Protein AF-A0A8T3MAD6-F1 (afdb_monomer_lite)

Sequence (114 aa):
MEAGDHAEAWVSGRLQALSARDRVDVPPPGASLRREAASLRCARVVEGAATGDEPWIGPTTTIEAAIRAGFAIRRVGDPVFTLQHAIAADRHGPDPTALLERLDALVSEVESDP

Secondary structure (DSSP, 8-state):
--TTHHHHHHHTT----SSTT--BPPPPTT------SSHHHHHHHHHH-TTS-S-----HHHHHHHHHTT-S----SS-SBPPPP-----TTSS--HHHHHHHHHHHHHHHH--

Structure (mmCIF, N/CA/C/O backbone):
data_AF-A0A8T3MAD6-F1
#
_entry.id   AF-A0A8T3MAD6-F1
#
loop_
_atom_site.group_PDB
_atom_site.id
_atom_site.type_symbol
_atom_site.label_atom_id
_atom_site.label_alt_id
_atom_site.label_comp_id
_atom_site.label_asym_id
_atom_site.label_entity_id
_atom_site.label_seq_id
_atom_site.pdbx_PDB_ins_code
_atom_site.Cartn_x
_atom_site.Cartn_y
_atom_site.Cartn_z
_atom_site.occupancy
_atom_site.B_iso_or_equiv
_atom_site.auth_seq_id
_atom_site.auth_comp_id
_atom_site.auth_asym_id
_atom_site.auth_atom_id
_atom_site.pdbx_PDB_model_num
ATOM 1 N N . MET A 1 1 ? 0.882 5.831 -7.840 1.00 44.81 1 MET A N 1
ATOM 2 C CA . MET A 1 1 ? 0.316 4.812 -6.934 1.00 44.81 1 MET A CA 1
ATOM 3 C C . MET A 1 1 ? 0.424 5.387 -5.539 1.00 44.81 1 MET A C 1
ATOM 5 O O . MET A 1 1 ? 1.539 5.555 -5.059 1.00 44.81 1 MET A O 1
ATOM 9 N N . GLU A 1 2 ? -0.691 5.822 -4.962 1.00 43.28 2 GLU A N 1
ATOM 10 C CA . GLU A 1 2 ? -0.702 6.451 -3.637 1.00 43.28 2 GLU A CA 1
ATOM 11 C C . GLU A 1 2 ? -1.152 5.447 -2.570 1.00 43.28 2 GLU A C 1
ATOM 13 O O . GLU A 1 2 ? -1.908 4.508 -2.838 1.00 43.28 2 GLU A O 1
ATOM 18 N N . ALA A 1 3 ? -0.671 5.640 -1.341 1.00 43.69 3 ALA A N 1
ATOM 19 C CA . ALA A 1 3 ? -1.119 4.880 -0.183 1.00 43.69 3 ALA A CA 1
ATOM 20 C C . ALA A 1 3 ? -2.642 5.046 -0.026 1.00 43.69 3 ALA A C 1
ATOM 22 O O . ALA A 1 3 ? -3.130 6.118 0.313 1.00 43.69 3 ALA A O 1
ATOM 23 N N . GLY A 1 4 ? -3.398 3.989 -0.319 1.00 56.34 4 GLY A N 1
ATOM 24 C CA . GLY A 1 4 ? -4.862 4.010 -0.291 1.00 56.34 4 GLY A CA 1
ATOM 25 C C . GLY A 1 4 ? -5.492 3.171 -1.395 1.00 56.34 4 GLY A C 1
ATOM 26 O O . GLY A 1 4 ? -6.446 2.453 -1.117 1.00 56.34 4 GLY A O 1
ATOM 27 N N . ASP A 1 5 ? -4.913 3.160 -2.600 1.00 71.50 5 ASP A N 1
ATOM 28 C CA . ASP A 1 5 ? -5.464 2.380 -3.722 1.00 71.50 5 ASP A CA 1
ATOM 29 C C . ASP A 1 5 ? -5.396 0.869 -3.454 1.00 71.50 5 ASP A C 1
ATOM 31 O O . ASP A 1 5 ? -6.350 0.134 -3.708 1.00 71.50 5 ASP A O 1
ATOM 35 N N . HIS A 1 6 ? -4.296 0.399 -2.861 1.00 84.00 6 HIS A N 1
ATOM 36 C CA . HIS A 1 6 ? -4.128 -1.014 -2.508 1.00 84.00 6 HIS A CA 1
ATOM 37 C C . HIS A 1 6 ? -4.927 -1.423 -1.272 1.00 84.00 6 HIS A C 1
ATOM 39 O O . HIS A 1 6 ? -5.495 -2.511 -1.251 1.00 84.00 6 HIS A O 1
ATOM 45 N N . ALA A 1 7 ? -5.007 -0.556 -0.256 1.00 88.25 7 ALA A N 1
ATOM 46 C CA . ALA A 1 7 ? -5.820 -0.826 0.928 1.00 88.25 7 ALA A CA 1
ATOM 47 C C . ALA A 1 7 ? -7.304 -0.912 0.546 1.00 88.25 7 ALA A C 1
ATOM 49 O O . ALA A 1 7 ? -8.000 -1.827 0.975 1.00 88.25 7 ALA A O 1
ATOM 50 N N . GLU A 1 8 ? -7.779 -0.014 -0.321 1.00 88.88 8 GLU A N 1
ATOM 51 C CA . GLU A 1 8 ? -9.135 -0.068 -0.863 1.00 88.88 8 GLU A CA 1
ATOM 52 C C . GLU A 1 8 ? -9.363 -1.304 -1.721 1.00 88.88 8 GLU A C 1
ATOM 54 O O . GLU A 1 8 ? -10.392 -1.963 -1.572 1.00 88.88 8 GLU A O 1
ATOM 59 N N . ALA A 1 9 ? -8.419 -1.660 -2.594 1.00 89.06 9 ALA A N 1
ATOM 60 C CA . ALA A 1 9 ? -8.508 -2.901 -3.354 1.00 89.06 9 ALA A CA 1
ATOM 61 C C . ALA A 1 9 ? -8.589 -4.127 -2.431 1.00 89.06 9 ALA A C 1
ATOM 63 O O . ALA A 1 9 ? -9.380 -5.027 -2.698 1.00 89.06 9 ALA A O 1
ATOM 64 N N . TRP A 1 10 ? -7.842 -4.140 -1.326 1.00 90.38 10 TRP A N 1
ATOM 65 C CA . TRP A 1 10 ? -7.898 -5.200 -0.324 1.00 90.38 10 TRP A CA 1
ATOM 66 C C . TRP A 1 10 ? -9.257 -5.256 0.383 1.00 90.38 10 TRP A C 1
ATOM 68 O O . TRP A 1 10 ? -9.921 -6.287 0.330 1.00 90.38 10 TRP A O 1
ATOM 78 N N . VAL A 1 11 ? -9.730 -4.141 0.953 1.00 90.94 11 VAL A N 1
ATOM 79 C CA . VAL A 1 11 ? -11.022 -4.080 1.668 1.00 90.94 11 VAL A CA 1
ATOM 80 C C . VAL A 1 11 ? -12.211 -4.391 0.757 1.00 90.94 11 VAL A C 1
ATOM 82 O O . VAL A 1 11 ? -13.170 -5.020 1.192 1.00 90.94 11 VAL A O 1
ATOM 85 N N . SER A 1 12 ? -12.145 -4.005 -0.519 1.00 89.69 12 SER A N 1
ATOM 86 C CA . SER A 1 12 ? -13.188 -4.315 -1.510 1.00 89.69 12 SER A CA 1
ATOM 87 C C . SER A 1 12 ? -13.071 -5.710 -2.140 1.00 89.69 12 SER A C 1
ATOM 89 O O . SER A 1 12 ? -13.877 -6.046 -3.004 1.00 89.69 12 SER A O 1
ATOM 91 N N . GLY A 1 13 ? -12.079 -6.520 -1.748 1.00 87.94 13 GLY A N 1
ATOM 92 C CA . GLY A 1 13 ? -11.870 -7.869 -2.287 1.00 87.94 13 GLY A CA 1
ATOM 93 C C . GLY A 1 13 ? -11.382 -7.909 -3.741 1.00 87.94 13 GLY A C 1
ATOM 94 O O . GLY A 1 13 ? -11.476 -8.942 -4.398 1.00 87.94 13 GLY A O 1
ATOM 95 N N . ARG A 1 14 ? -10.875 -6.788 -4.267 1.00 88.44 14 ARG A N 1
ATOM 96 C CA . ARG A 1 14 ? -10.320 -6.678 -5.628 1.00 88.44 14 ARG A CA 1
ATOM 97 C C . ARG A 1 14 ? -8.847 -7.069 -5.712 1.00 88.44 14 ARG A C 1
ATOM 99 O O . ARG A 1 14 ? -8.349 -7.278 -6.814 1.00 88.44 14 ARG A O 1
ATOM 106 N N . LEU A 1 15 ? -8.138 -7.115 -4.585 1.00 87.75 15 LEU A N 1
ATOM 107 C CA . LEU A 1 15 ? -6.735 -7.521 -4.555 1.00 87.75 15 LEU A CA 1
ATOM 108 C C . LEU A 1 15 ? -6.624 -9.044 -4.716 1.00 87.75 15 LEU A C 1
ATOM 110 O O . LEU A 1 15 ? -7.323 -9.791 -4.036 1.00 87.75 15 LEU A O 1
ATOM 114 N N . GLN A 1 16 ? -5.746 -9.496 -5.610 1.00 82.00 16 GLN A N 1
ATOM 115 C CA . GLN A 1 16 ? -5.531 -10.912 -5.907 1.00 82.00 16 GLN A CA 1
ATOM 116 C C . GLN A 1 16 ? -4.049 -11.259 -5.767 1.00 82.00 16 GLN A C 1
ATOM 118 O O . GLN A 1 16 ? -3.186 -10.471 -6.155 1.00 82.00 16 GLN A O 1
ATOM 123 N N . ALA A 1 17 ? -3.766 -12.443 -5.225 1.00 82.94 17 ALA A N 1
ATOM 124 C CA . ALA A 1 17 ? -2.427 -13.016 -5.240 1.00 82.94 17 ALA A CA 1
ATOM 125 C C . ALA A 1 17 ? -2.059 -13.409 -6.681 1.00 82.94 17 ALA A C 1
ATOM 127 O O . ALA A 1 17 ? -2.847 -14.072 -7.358 1.00 82.94 17 ALA A O 1
ATOM 128 N N . LEU A 1 18 ? -0.878 -13.002 -7.152 1.00 79.62 18 LEU A N 1
ATOM 129 C CA . LEU A 1 18 ? -0.396 -13.325 -8.501 1.00 79.62 18 LEU A CA 1
ATOM 130 C C . LEU A 1 18 ? 0.361 -14.658 -8.536 1.00 79.62 18 LEU A C 1
ATOM 132 O O . LEU A 1 18 ? 0.458 -15.300 -9.580 1.00 79.62 18 LEU A O 1
ATOM 136 N N . SER A 1 19 ? 0.873 -15.095 -7.389 1.00 79.50 19 SER A N 1
ATOM 137 C CA . SER A 1 19 ? 1.575 -16.359 -7.208 1.00 79.50 19 SER A CA 1
ATOM 138 C C . SER A 1 19 ? 1.233 -17.001 -5.862 1.00 79.50 19 SER A C 1
ATOM 140 O O . SER A 1 19 ? 0.746 -16.347 -4.945 1.00 79.50 19 SER A O 1
ATOM 142 N N . ALA A 1 20 ? 1.567 -18.286 -5.704 1.00 73.56 20 ALA A N 1
ATOM 143 C CA . ALA A 1 20 ? 1.419 -19.001 -4.431 1.00 73.56 20 ALA A CA 1
ATOM 144 C C . ALA A 1 20 ? 2.333 -18.471 -3.305 1.00 73.56 20 ALA A C 1
ATOM 146 O O . ALA A 1 20 ? 2.177 -18.871 -2.154 1.00 73.56 20 ALA A O 1
ATOM 147 N N . ARG A 1 21 ? 3.306 -17.610 -3.635 1.00 75.19 21 ARG A N 1
ATOM 148 C CA . ARG A 1 21 ? 4.173 -16.930 -2.662 1.00 75.19 21 ARG A CA 1
ATOM 149 C C . ARG A 1 21 ? 3.583 -15.599 -2.197 1.00 75.19 21 ARG A C 1
ATOM 151 O O . ARG A 1 21 ? 3.999 -15.093 -1.158 1.00 75.19 21 ARG A O 1
ATOM 158 N N . ASP A 1 22 ? 2.631 -15.041 -2.943 1.00 81.25 22 ASP A N 1
ATOM 159 C CA . ASP A 1 22 ? 1.966 -13.803 -2.564 1.00 81.25 22 ASP A CA 1
ATOM 160 C C . ASP A 1 22 ? 0.896 -14.086 -1.514 1.00 81.25 22 ASP A C 1
ATOM 162 O O . ASP A 1 22 ? 0.059 -14.979 -1.656 1.00 81.25 22 ASP A O 1
ATOM 166 N N . ARG A 1 23 ? 0.910 -13.287 -0.450 1.00 82.69 23 ARG A N 1
ATOM 167 C CA . ARG A 1 23 ? -0.125 -13.301 0.578 1.00 82.69 23 ARG A CA 1
ATOM 168 C C . ARG A 1 23 ? -1.143 -12.215 0.261 1.00 82.69 23 ARG A C 1
ATOM 170 O O . ARG A 1 23 ? -0.756 -11.083 -0.020 1.00 82.69 23 ARG A O 1
ATOM 177 N N . VAL A 1 24 ? -2.425 -12.557 0.342 1.00 90.44 24 VAL A N 1
ATOM 178 C CA . VAL A 1 24 ? -3.542 -11.608 0.409 1.00 90.44 24 VAL A CA 1
ATOM 179 C C . VAL A 1 24 ? -4.546 -12.168 1.410 1.00 90.44 24 VAL A C 1
ATOM 181 O O . VAL A 1 24 ? -5.243 -13.139 1.123 1.00 90.44 24 VAL A O 1
ATOM 184 N N . ASP A 1 25 ? -4.586 -11.585 2.601 1.00 92.06 25 ASP A N 1
ATOM 185 C CA . ASP A 1 25 ? -5.498 -11.989 3.667 1.00 92.06 25 ASP A CA 1
ATOM 186 C C . ASP A 1 25 ? -6.928 -11.519 3.381 1.00 92.06 25 ASP A C 1
ATOM 188 O O . ASP A 1 25 ? -7.166 -10.623 2.571 1.00 92.06 25 ASP A O 1
ATOM 192 N N . VAL A 1 26 ? -7.903 -12.096 4.081 1.00 90.69 26 VAL A N 1
ATOM 193 C CA . VAL A 1 26 ? -9.304 -11.669 3.985 1.00 90.69 26 VAL A CA 1
ATOM 194 C C . VAL A 1 26 ? -9.512 -10.409 4.838 1.00 90.69 26 VAL A C 1
ATOM 196 O O . VAL A 1 26 ? -9.156 -10.425 6.020 1.00 90.69 26 VAL A O 1
ATOM 199 N N . PRO A 1 27 ? -10.089 -9.320 4.292 1.00 90.19 27 PRO A N 1
ATOM 200 C CA . PRO A 1 27 ? -10.395 -8.137 5.087 1.00 90.19 27 PRO A CA 1
ATOM 201 C C . PRO A 1 27 ? -11.485 -8.433 6.134 1.00 90.19 27 PRO A C 1
ATOM 203 O O . PRO A 1 27 ? -12.373 -9.254 5.885 1.00 90.19 27 PRO A O 1
ATOM 206 N N . PRO A 1 28 ? -11.472 -7.754 7.297 1.00 88.25 28 PRO A N 1
ATOM 207 C CA . PRO A 1 28 ? -12.529 -7.898 8.291 1.00 88.25 28 PRO A CA 1
ATOM 208 C C . PRO A 1 28 ? -13.914 -7.560 7.711 1.00 88.25 28 PRO A C 1
ATOM 210 O O . PRO A 1 28 ? -14.040 -6.609 6.931 1.00 88.25 28 PRO A O 1
ATOM 213 N N . PRO A 1 29 ? -14.975 -8.289 8.100 1.00 88.19 29 PRO A N 1
ATOM 214 C CA . PRO A 1 29 ? -16.320 -8.014 7.612 1.00 88.19 29 PRO A CA 1
ATOM 215 C C . PRO A 1 29 ? -16.768 -6.609 8.030 1.00 88.19 29 PRO A C 1
ATOM 217 O O . PRO A 1 29 ? -16.618 -6.216 9.184 1.00 88.19 29 PRO A O 1
ATOM 220 N N . GLY A 1 30 ? -17.330 -5.854 7.085 1.00 88.50 30 GLY A N 1
ATOM 221 C CA . GLY A 1 30 ? -17.817 -4.493 7.333 1.00 88.50 30 GLY A CA 1
ATOM 222 C C . GLY A 1 30 ? -16.723 -3.427 7.467 1.00 88.50 30 GLY A C 1
ATOM 223 O O . GLY A 1 30 ? -17.039 -2.301 7.844 1.00 88.50 30 GLY A O 1
ATOM 224 N N . ALA A 1 31 ? -15.460 -3.746 7.160 1.00 88.31 31 ALA A N 1
ATOM 225 C CA . ALA A 1 31 ? -14.389 -2.756 7.159 1.00 88.31 31 ALA A CA 1
ATOM 226 C C . ALA A 1 31 ? -14.680 -1.611 6.171 1.00 88.31 31 ALA A C 1
ATOM 228 O O . ALA A 1 31 ? -15.039 -1.833 5.014 1.00 88.31 31 ALA A O 1
ATOM 229 N N . SER A 1 32 ? -14.475 -0.377 6.627 1.00 87.56 32 SER A N 1
ATOM 230 C CA . SER A 1 32 ? -14.531 0.836 5.809 1.00 87.56 32 SER A CA 1
ATOM 231 C C . SER A 1 32 ? -13.194 1.559 5.860 1.00 87.56 32 SER A C 1
ATOM 233 O O . SER A 1 32 ? -12.521 1.530 6.889 1.00 87.56 32 SER A O 1
ATOM 235 N N . LEU A 1 33 ? -12.826 2.253 4.784 1.00 89.06 33 LEU A N 1
ATOM 236 C CA . LEU A 1 33 ? -11.584 3.019 4.728 1.00 89.06 33 LEU A CA 1
ATOM 237 C C . LEU A 1 33 ? -11.845 4.512 4.612 1.00 89.06 33 LEU A C 1
ATOM 239 O O . LEU A 1 33 ? -12.713 4.953 3.860 1.00 89.06 33 LEU A O 1
ATOM 243 N N . ARG A 1 34 ? -10.994 5.281 5.287 1.00 87.81 34 ARG A N 1
ATOM 244 C CA . ARG A 1 34 ? -10.791 6.703 5.028 1.00 87.81 34 ARG A CA 1
ATOM 245 C C . ARG A 1 34 ? -9.409 6.875 4.412 1.00 87.81 34 ARG A C 1
ATOM 247 O O . ARG A 1 34 ? -8.432 6.343 4.934 1.00 87.81 34 ARG A O 1
ATOM 254 N N . ARG A 1 35 ? -9.327 7.605 3.301 1.00 87.50 35 ARG A N 1
ATOM 255 C CA . ARG A 1 35 ? -8.039 7.988 2.716 1.00 87.50 35 ARG A CA 1
ATOM 256 C C . ARG A 1 35 ? -7.557 9.288 3.335 1.00 87.50 35 ARG A C 1
ATOM 258 O O . ARG A 1 35 ? -8.347 10.203 3.551 1.00 87.50 35 ARG A O 1
ATOM 265 N N . GLU A 1 36 ? -6.253 9.379 3.534 1.00 88.31 36 GLU A N 1
ATOM 266 C CA . GLU A 1 36 ? -5.576 10.627 3.863 1.00 88.31 36 GLU A CA 1
ATOM 267 C C . GLU A 1 36 ? -4.644 11.009 2.714 1.00 88.31 36 GLU A C 1
ATOM 269 O O . GLU A 1 36 ? -4.068 10.147 2.056 1.00 88.31 36 GLU A O 1
ATOM 274 N N . ALA A 1 37 ? -4.456 12.310 2.501 1.00 82.62 37 ALA A N 1
ATOM 275 C CA . ALA A 1 37 ? -3.634 12.826 1.404 1.00 82.62 37 ALA A CA 1
ATOM 276 C C . ALA A 1 37 ? -2.126 12.535 1.554 1.00 82.62 37 ALA A C 1
ATOM 278 O O . ALA A 1 37 ? -1.362 12.737 0.618 1.00 82.62 37 ALA A O 1
ATOM 279 N N . ALA A 1 38 ? -1.672 12.127 2.742 1.00 83.12 38 ALA A N 1
ATOM 280 C CA . ALA A 1 38 ? -0.267 11.837 3.001 1.00 83.12 38 ALA A CA 1
ATOM 281 C C . ALA A 1 38 ? -0.114 10.811 4.125 1.00 83.12 38 ALA A C 1
ATOM 283 O O . ALA A 1 38 ? -0.823 10.871 5.130 1.00 83.12 38 ALA A O 1
ATOM 284 N N . SER A 1 39 ? 0.891 9.943 4.022 1.00 81.56 39 SER A N 1
ATOM 285 C CA . SER A 1 39 ? 1.150 8.902 5.023 1.00 81.56 39 SER A CA 1
ATOM 286 C C . SER A 1 39 ? 1.398 9.451 6.433 1.00 81.56 39 SER A C 1
ATOM 288 O O . SER A 1 39 ? 0.920 8.889 7.413 1.00 81.56 39 SER A O 1
ATOM 290 N N . LEU A 1 40 ? 2.082 10.597 6.556 1.00 84.44 40 LEU A N 1
ATOM 291 C CA . LEU A 1 40 ? 2.287 11.260 7.854 1.00 84.44 40 LEU A CA 1
ATOM 292 C C . LEU A 1 40 ? 0.980 11.751 8.488 1.00 84.44 40 LEU A C 1
ATOM 294 O O . LEU A 1 40 ? 0.908 11.927 9.702 1.00 84.44 40 LEU A O 1
ATOM 298 N N . ARG A 1 41 ? -0.059 11.985 7.682 1.00 88.56 41 ARG A N 1
ATOM 299 C CA . ARG A 1 41 ? -1.377 12.363 8.187 1.00 88.56 41 ARG A CA 1
ATOM 300 C C . ARG A 1 41 ? -2.097 11.158 8.788 1.00 88.56 41 ARG A C 1
ATOM 302 O O . ARG A 1 41 ? -2.704 11.320 9.840 1.00 88.56 41 ARG A O 1
ATOM 309 N N . CYS A 1 42 ? -1.928 9.961 8.219 1.00 90.25 42 CYS A N 1
ATOM 310 C CA . CYS A 1 42 ? -2.395 8.721 8.847 1.00 90.25 42 CYS A CA 1
ATOM 311 C C . CYS A 1 42 ? -1.769 8.517 10.233 1.00 90.25 42 CYS A C 1
ATOM 313 O O . CYS A 1 42 ? -2.483 8.220 11.183 1.00 90.25 42 CYS A O 1
ATOM 315 N N . ALA A 1 43 ? -0.456 8.740 10.376 1.00 90.38 43 ALA A N 1
ATOM 316 C CA . ALA A 1 43 ? 0.219 8.610 11.671 1.00 90.38 43 ALA A CA 1
ATOM 317 C C . ALA A 1 43 ? -0.360 9.568 12.733 1.00 90.38 43 ALA A C 1
ATOM 319 O O . ALA A 1 43 ? -0.652 9.144 13.848 1.00 90.38 43 ALA A O 1
ATOM 320 N N . ARG A 1 44 ? -0.604 10.835 12.364 1.00 90.06 44 ARG A N 1
ATOM 321 C CA . ARG A 1 44 ? -1.226 11.839 13.253 1.00 90.06 44 ARG A CA 1
ATOM 322 C C . ARG A 1 44 ? -2.654 11.484 13.652 1.00 90.06 44 ARG A C 1
ATOM 324 O O . ARG A 1 44 ? -3.048 11.734 14.783 1.00 90.06 44 ARG A O 1
ATOM 331 N N . VAL A 1 45 ? -3.430 10.940 12.719 1.00 89.88 45 VAL A N 1
ATOM 332 C CA . VAL A 1 45 ? -4.798 10.478 12.978 1.00 89.88 45 VAL A CA 1
ATOM 333 C C . VAL A 1 45 ? -4.799 9.377 14.035 1.00 89.88 45 VAL A C 1
ATOM 335 O O . VAL A 1 45 ? -5.525 9.485 15.017 1.00 89.88 45 VAL A O 1
ATOM 338 N N . VAL A 1 46 ? -3.961 8.351 13.850 1.00 90.25 46 VAL A N 1
ATOM 339 C CA . VAL A 1 46 ? -3.880 7.207 14.770 1.00 90.25 46 VAL A CA 1
ATOM 340 C C . VAL A 1 46 ? -3.447 7.673 16.160 1.00 90.25 46 VAL A C 1
ATOM 342 O O . VAL A 1 46 ? -4.036 7.270 17.155 1.00 90.25 46 VAL A O 1
ATOM 345 N N . GLU A 1 47 ? -2.442 8.548 16.234 1.00 88.12 47 GLU A N 1
ATOM 346 C CA . GLU A 1 47 ? -1.941 9.108 17.495 1.00 88.12 47 GLU A CA 1
ATOM 347 C C . GLU A 1 47 ? -2.979 9.988 18.211 1.00 88.12 47 GLU A C 1
ATOM 349 O O . GLU A 1 47 ? -3.068 9.975 19.437 1.00 88.12 47 GLU A O 1
ATOM 354 N N . GLY A 1 48 ? -3.783 10.741 17.455 1.00 85.69 48 GLY A N 1
ATOM 355 C C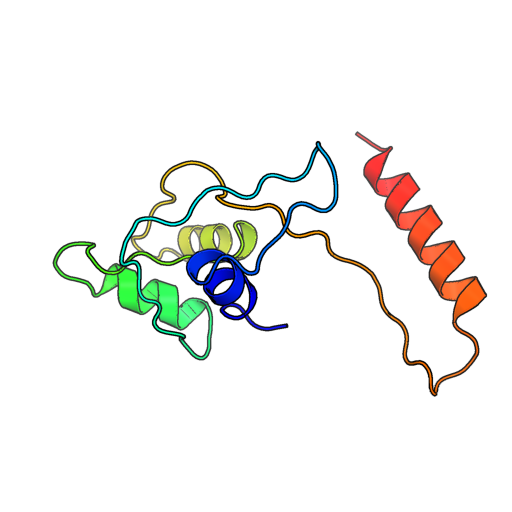A . GLY A 1 48 ? -4.849 11.587 17.995 1.00 85.69 48 GLY A CA 1
ATOM 356 C C . GLY A 1 48 ? -6.128 10.836 18.380 1.00 85.69 48 GLY A C 1
ATOM 357 O O . GLY A 1 48 ? -7.004 11.427 19.015 1.00 85.69 48 GLY A O 1
ATOM 358 N N . ALA A 1 49 ? -6.267 9.561 18.005 1.00 83.88 49 ALA A N 1
ATOM 359 C CA . ALA A 1 49 ? -7.449 8.764 18.305 1.00 83.88 49 ALA A CA 1
ATOM 360 C C . ALA A 1 49 ? -7.457 8.347 19.784 1.00 83.88 49 ALA A C 1
ATOM 362 O O . ALA A 1 49 ? -6.629 7.557 20.231 1.00 83.88 49 ALA A O 1
ATOM 363 N N . ALA A 1 50 ? -8.441 8.838 20.543 1.00 66.88 50 ALA A N 1
ATOM 364 C CA . ALA A 1 50 ? -8.540 8.627 21.992 1.00 66.88 50 ALA A CA 1
ATOM 365 C C . ALA A 1 50 ? -8.618 7.147 22.426 1.00 66.88 50 ALA A C 1
ATOM 367 O O . ALA A 1 50 ? -8.327 6.829 23.577 1.00 66.88 50 AL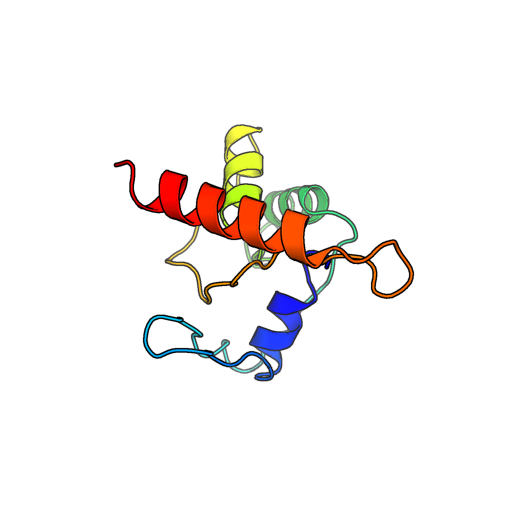A A O 1
ATOM 368 N N . THR A 1 51 ? -9.021 6.251 21.523 1.00 66.44 51 THR A N 1
ATOM 369 C CA . THR A 1 51 ? -9.309 4.836 21.808 1.00 66.44 51 THR A CA 1
ATOM 370 C C . THR A 1 51 ? -8.524 3.852 20.938 1.00 66.44 51 THR A C 1
ATOM 372 O O . THR A 1 51 ? -8.647 2.647 21.128 1.00 66.44 51 THR A O 1
ATOM 375 N N . GLY A 1 52 ? -7.697 4.325 19.997 1.00 65.06 52 GLY A N 1
ATOM 376 C CA . GLY A 1 52 ? -7.015 3.442 19.041 1.00 65.06 52 GLY A CA 1
ATOM 377 C C . GLY A 1 52 ? -7.941 2.784 18.005 1.00 65.06 52 GLY A C 1
ATOM 378 O O . GLY A 1 52 ? -7.504 1.878 17.297 1.00 65.06 52 GLY A O 1
ATOM 379 N N . ASP A 1 53 ? -9.189 3.251 17.884 1.00 71.31 53 ASP A N 1
ATOM 380 C CA . ASP A 1 53 ? -10.200 2.720 16.953 1.00 71.31 53 ASP A CA 1
ATOM 381 C C . ASP A 1 53 ? -9.987 3.164 15.494 1.00 71.31 53 ASP A C 1
ATOM 383 O O . ASP A 1 53 ? -10.737 2.769 14.603 1.00 71.31 53 ASP A O 1
ATOM 387 N N . GLU A 1 54 ? -8.957 3.970 15.227 1.00 84.12 54 GLU A N 1
ATOM 388 C CA . GLU A 1 54 ? -8.591 4.407 13.878 1.00 84.12 54 GLU A CA 1
ATOM 389 C C . GLU A 1 54 ? -7.260 3.767 13.452 1.00 84.12 54 GLU A C 1
ATOM 391 O O . GLU A 1 54 ? -6.223 4.433 13.478 1.00 84.12 54 GLU A O 1
ATOM 396 N N . PRO A 1 55 ? -7.241 2.468 13.084 1.00 88.50 55 PRO A N 1
ATOM 397 C CA . PRO A 1 55 ? -6.029 1.817 12.611 1.00 88.50 55 PRO A CA 1
ATOM 398 C C . PRO A 1 55 ? -5.617 2.355 11.239 1.00 88.50 55 PRO A C 1
ATOM 400 O O . PRO A 1 55 ? -6.442 2.704 10.394 1.00 88.50 55 PRO A O 1
ATOM 403 N N . TRP A 1 56 ? -4.311 2.347 10.988 1.00 90.50 56 TRP A N 1
ATOM 404 C CA . TRP A 1 56 ? -3.741 2.708 9.696 1.00 90.50 56 TRP A CA 1
ATOM 405 C C . TRP A 1 56 ? -3.210 1.472 8.968 1.00 90.50 56 TRP A C 1
ATOM 407 O O . TRP A 1 56 ? -2.420 0.702 9.512 1.00 90.50 56 TRP A O 1
ATOM 417 N N . ILE A 1 57 ? -3.618 1.320 7.706 1.00 90.12 57 ILE A N 1
ATOM 418 C CA . ILE A 1 57 ? -3.054 0.356 6.759 1.00 90.12 57 ILE A CA 1
ATOM 419 C C . ILE A 1 57 ? -2.167 1.111 5.768 1.00 90.12 57 ILE A C 1
ATOM 421 O O . ILE A 1 57 ? -2.619 2.030 5.082 1.00 90.12 57 ILE A O 1
ATOM 425 N N . GLY A 1 58 ? -0.902 0.712 5.674 1.00 89.38 58 GLY A N 1
ATOM 426 C CA . GLY A 1 58 ? 0.067 1.305 4.760 1.00 89.38 58 GLY A CA 1
ATOM 427 C C . GLY A 1 58 ? 1.293 0.414 4.564 1.00 89.38 58 GLY A C 1
ATOM 428 O O . GLY A 1 58 ? 1.409 -0.617 5.229 1.00 89.38 58 GLY A O 1
ATOM 429 N N . PRO A 1 59 ? 2.214 0.794 3.661 1.00 89.44 59 PRO A N 1
ATOM 430 C CA . PRO A 1 59 ? 3.445 0.043 3.446 1.00 89.44 59 PRO A CA 1
ATOM 431 C C . PRO A 1 59 ? 4.258 -0.064 4.740 1.00 89.44 59 PRO A C 1
ATOM 433 O O . PRO A 1 59 ? 4.433 0.938 5.441 1.00 89.44 59 PRO A O 1
ATOM 436 N N . THR A 1 60 ? 4.807 -1.248 5.026 1.00 90.19 60 THR A N 1
ATOM 437 C CA . THR A 1 60 ? 5.614 -1.510 6.232 1.00 90.19 60 THR A CA 1
ATOM 438 C C . THR A 1 60 ? 6.721 -0.475 6.413 1.00 90.19 60 THR A C 1
ATOM 440 O O . THR A 1 60 ? 6.849 0.107 7.484 1.00 90.19 60 THR A O 1
ATOM 443 N N . THR A 1 61 ? 7.443 -0.149 5.338 1.00 89.31 61 THR A N 1
ATOM 444 C CA . THR A 1 61 ? 8.517 0.858 5.341 1.00 89.31 61 THR A CA 1
ATOM 445 C C . THR A 1 61 ? 8.039 2.244 5.775 1.00 89.31 61 THR A C 1
ATOM 447 O O . THR A 1 61 ? 8.759 2.974 6.452 1.00 89.31 61 THR A O 1
ATOM 450 N N . THR A 1 62 ? 6.808 2.613 5.422 1.00 90.69 62 THR A N 1
ATOM 451 C CA . THR A 1 62 ? 6.223 3.912 5.772 1.00 90.69 62 THR A CA 1
ATOM 452 C C . THR A 1 62 ? 5.778 3.945 7.234 1.00 90.69 62 THR A C 1
ATOM 454 O O . THR A 1 62 ? 5.990 4.946 7.918 1.00 90.69 62 THR A O 1
ATOM 457 N N . ILE A 1 63 ? 5.203 2.845 7.731 1.00 91.25 63 ILE A N 1
ATOM 458 C CA . ILE A 1 63 ? 4.839 2.690 9.146 1.00 91.25 63 ILE A CA 1
ATOM 459 C C . ILE A 1 63 ? 6.102 2.726 10.016 1.00 91.25 63 ILE A C 1
ATOM 461 O O . ILE A 1 63 ? 6.157 3.463 10.996 1.00 91.25 63 ILE A O 1
ATOM 465 N N . GLU A 1 64 ? 7.147 1.994 9.632 1.00 92.44 64 GLU A N 1
ATOM 466 C CA . GLU A 1 64 ? 8.428 1.982 10.343 1.00 92.44 64 GLU A CA 1
ATOM 467 C C . GLU A 1 64 ? 9.114 3.349 10.345 1.00 92.44 64 GLU A C 1
ATOM 469 O O . GLU A 1 64 ? 9.663 3.758 11.369 1.00 92.44 64 GLU A O 1
ATOM 474 N N . ALA A 1 65 ? 9.058 4.083 9.230 1.00 91.81 65 ALA A N 1
ATOM 475 C CA . ALA A 1 65 ? 9.569 5.448 9.169 1.00 91.81 65 ALA A CA 1
ATOM 476 C C . ALA A 1 65 ? 8.831 6.377 10.147 1.00 91.81 65 ALA A C 1
ATOM 478 O O . ALA A 1 65 ? 9.475 7.183 10.816 1.00 91.81 65 ALA A O 1
ATOM 479 N N . ALA A 1 66 ? 7.507 6.243 10.282 1.00 91.75 66 ALA A N 1
ATOM 480 C CA . ALA A 1 66 ? 6.728 7.015 11.249 1.00 91.75 66 ALA A CA 1
ATOM 481 C C . ALA A 1 66 ? 7.074 6.641 12.704 1.00 91.75 66 ALA A C 1
ATOM 483 O O . ALA A 1 66 ? 7.313 7.528 13.520 1.00 91.75 66 ALA A O 1
ATOM 484 N N . ILE A 1 67 ? 7.199 5.348 13.021 1.00 93.38 67 ILE A N 1
ATOM 485 C CA . ILE A 1 67 ? 7.655 4.892 14.347 1.00 93.38 67 ILE A CA 1
ATOM 486 C C . ILE A 1 67 ? 9.039 5.482 14.663 1.00 93.38 67 ILE A C 1
ATOM 488 O O . ILE A 1 67 ? 9.250 6.046 15.734 1.00 93.38 67 ILE A O 1
ATOM 492 N N . ARG A 1 68 ? 9.981 5.419 13.712 1.00 94.56 68 ARG A N 1
ATOM 493 C CA . ARG A 1 68 ? 11.335 5.979 13.868 1.00 94.56 68 ARG A CA 1
ATOM 494 C C . ARG A 1 68 ? 11.334 7.502 14.022 1.00 94.56 68 ARG A C 1
ATOM 496 O O . ARG A 1 68 ? 12.209 8.041 14.690 1.00 94.56 68 ARG A O 1
ATOM 503 N N . ALA A 1 69 ? 10.360 8.183 13.423 1.00 92.31 69 ALA A N 1
ATOM 504 C CA . ALA A 1 69 ? 10.153 9.621 13.568 1.00 92.31 69 ALA A CA 1
ATOM 505 C C . ALA A 1 69 ? 9.512 10.021 14.914 1.00 92.31 69 ALA A C 1
ATOM 507 O O . ALA A 1 69 ? 9.361 11.214 15.168 1.00 92.31 69 ALA A O 1
ATOM 508 N N . GLY A 1 70 ? 9.164 9.059 15.777 1.00 92.94 70 GLY A N 1
ATOM 509 C CA . GLY A 1 70 ? 8.697 9.307 17.142 1.00 92.94 70 GLY A CA 1
ATOM 510 C C . GLY A 1 70 ? 7.180 9.376 17.315 1.00 92.94 70 GLY A C 1
ATOM 511 O O . GLY A 1 70 ? 6.731 9.727 18.402 1.00 92.94 70 GLY A O 1
ATOM 512 N N . PHE A 1 71 ? 6.392 9.035 16.289 1.00 92.88 71 PHE A N 1
ATOM 513 C CA . PHE A 1 71 ? 4.940 8.914 16.446 1.00 92.88 71 PHE A CA 1
ATOM 514 C C . PHE A 1 71 ? 4.601 7.783 17.422 1.00 92.88 71 PHE A C 1
ATOM 516 O O . PHE A 1 71 ? 5.163 6.688 17.325 1.00 92.88 71 PHE A O 1
ATOM 523 N N . ALA A 1 72 ? 3.646 8.019 18.322 1.00 90.69 72 ALA A N 1
ATOM 524 C CA . ALA A 1 72 ? 3.192 7.058 19.327 1.00 90.69 72 ALA A CA 1
ATOM 525 C C . ALA A 1 72 ? 2.268 5.975 18.732 1.00 90.69 72 ALA A C 1
ATOM 527 O O . ALA A 1 72 ? 1.158 5.733 19.203 1.00 90.69 72 ALA A O 1
ATOM 528 N N . ILE A 1 73 ? 2.732 5.307 17.677 1.00 89.88 73 ILE A N 1
ATOM 529 C CA . ILE A 1 73 ? 2.036 4.220 16.986 1.00 89.88 73 ILE A CA 1
ATOM 530 C C . ILE A 1 73 ? 2.849 2.927 17.085 1.00 89.88 73 ILE A C 1
ATOM 532 O O . ILE A 1 73 ? 4.068 2.945 17.255 1.00 89.88 73 ILE A O 1
ATOM 536 N N . ARG A 1 74 ? 2.186 1.776 16.949 1.00 90.06 74 ARG A N 1
ATOM 537 C CA . ARG A 1 74 ? 2.844 0.462 16.907 1.00 90.06 74 ARG A CA 1
ATOM 538 C C . ARG A 1 74 ? 2.312 -0.374 15.756 1.00 90.06 74 ARG A C 1
ATOM 540 O O . ARG A 1 74 ? 1.134 -0.289 15.415 1.00 90.06 74 ARG A O 1
ATOM 547 N N . ARG A 1 75 ? 3.161 -1.243 15.210 1.00 91.06 75 ARG A N 1
ATOM 548 C CA . ARG A 1 75 ? 2.725 -2.265 14.255 1.00 91.06 75 ARG A CA 1
ATOM 549 C C . ARG A 1 75 ? 1.870 -3.317 14.970 1.00 91.06 75 ARG A C 1
ATOM 551 O O . ARG A 1 75 ? 2.164 -3.695 16.108 1.00 91.06 75 ARG A O 1
ATOM 558 N N . VAL A 1 76 ? 0.826 -3.794 14.299 1.00 88.94 76 VAL A N 1
ATOM 559 C CA . VAL A 1 76 ? -0.045 -4.872 14.782 1.00 88.94 76 VAL A CA 1
ATOM 560 C C . VAL A 1 76 ? -0.041 -5.992 13.752 1.00 88.94 76 VAL A C 1
ATOM 562 O O . VAL 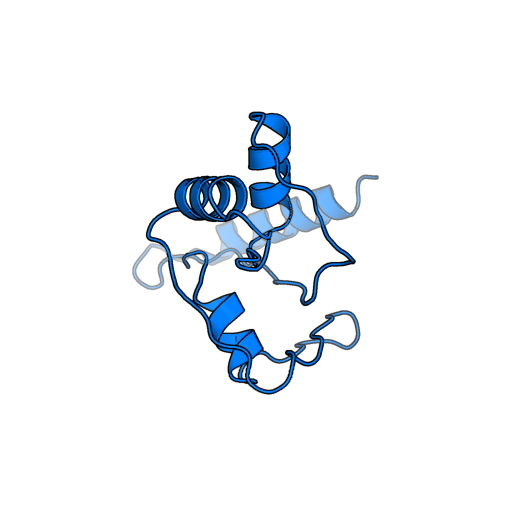A 1 76 ? -0.399 -5.759 12.603 1.00 88.94 76 VAL A O 1
ATOM 565 N N . GLY A 1 77 ? 0.348 -7.195 14.178 1.00 89.31 77 GLY A N 1
ATOM 566 C CA . GLY A 1 77 ? 0.363 -8.378 13.320 1.00 89.31 77 GLY A CA 1
ATOM 567 C C . GLY A 1 77 ? 1.376 -8.318 12.172 1.00 89.31 77 GLY A C 1
ATOM 568 O O . GLY A 1 77 ? 2.315 -7.515 12.169 1.00 89.31 77 GLY A O 1
ATOM 569 N N . ASP A 1 78 ? 1.162 -9.212 11.212 1.00 90.12 78 ASP A N 1
ATOM 570 C CA . ASP A 1 78 ? 1.930 -9.319 9.973 1.00 90.12 78 ASP A CA 1
ATOM 571 C C . ASP A 1 78 ? 1.277 -8.518 8.835 1.00 90.12 78 ASP A C 1
ATOM 573 O O . ASP A 1 78 ? 0.100 -8.158 8.934 1.00 90.12 78 ASP A O 1
ATOM 577 N N . PRO A 1 79 ? 2.005 -8.242 7.735 1.00 90.50 79 PRO A N 1
ATOM 578 C CA . PRO A 1 79 ? 1.407 -7.650 6.544 1.00 90.50 79 PRO A CA 1
ATOM 579 C C . PRO A 1 79 ? 0.231 -8.487 6.026 1.00 90.50 79 PRO A C 1
ATOM 581 O O . PRO A 1 79 ? 0.355 -9.695 5.829 1.00 90.50 79 PRO A O 1
ATOM 584 N N . VAL A 1 80 ? -0.895 -7.817 5.770 1.00 91.19 80 VAL A N 1
ATOM 585 C CA . VAL A 1 80 ? -2.122 -8.440 5.245 1.00 91.19 80 VAL A CA 1
ATOM 586 C C . VAL A 1 80 ? -2.055 -8.717 3.743 1.00 91.19 80 VAL A C 1
ATOM 588 O O . VAL A 1 80 ? -2.843 -9.500 3.227 1.00 91.19 80 VAL A O 1
ATOM 591 N N . PHE A 1 81 ? -1.117 -8.098 3.025 1.00 90.94 81 PHE A N 1
ATOM 592 C CA . PHE A 1 81 ? -0.780 -8.475 1.657 1.00 90.94 81 PHE A CA 1
ATOM 593 C C . PHE A 1 81 ? 0.651 -8.077 1.288 1.00 90.94 81 PHE A C 1
ATOM 595 O O . PHE A 1 81 ? 1.224 -7.164 1.890 1.00 90.94 81 PHE A O 1
ATOM 602 N N . THR A 1 82 ? 1.201 -8.735 0.268 1.00 87.06 82 THR A N 1
ATOM 603 C CA . THR A 1 82 ? 2.475 -8.363 -0.366 1.00 87.06 82 THR A CA 1
ATOM 604 C C . THR A 1 82 ? 2.206 -7.604 -1.661 1.00 87.06 82 THR A C 1
ATOM 606 O O . THR A 1 82 ? 1.396 -8.036 -2.479 1.00 87.06 82 THR A O 1
ATOM 609 N N . LEU A 1 83 ? 2.885 -6.471 -1.860 1.00 78.62 83 LEU A N 1
ATOM 610 C CA . LEU A 1 83 ? 2.869 -5.750 -3.134 1.00 78.62 83 LEU A CA 1
ATOM 611 C C . LEU A 1 83 ? 4.137 -6.066 -3.918 1.00 78.62 83 LEU A C 1
ATOM 613 O O . LEU A 1 83 ? 5.240 -5.856 -3.419 1.00 78.62 83 LEU A O 1
ATOM 617 N N . GLN A 1 84 ? 3.956 -6.521 -5.154 1.00 76.94 84 GLN A N 1
ATOM 618 C CA . GLN A 1 84 ? 5.034 -6.628 -6.126 1.00 76.94 84 GLN A CA 1
ATOM 619 C C . GLN A 1 84 ? 5.242 -5.254 -6.768 1.00 76.94 84 GLN A C 1
ATOM 621 O O . GLN A 1 84 ? 4.296 -4.653 -7.286 1.00 76.94 84 GLN A O 1
ATOM 626 N N . HIS A 1 85 ? 6.468 -4.739 -6.717 1.00 77.38 85 HIS A N 1
ATOM 627 C CA . HIS A 1 85 ? 6.839 -3.509 -7.409 1.00 77.38 85 HIS A CA 1
ATOM 628 C C . HIS A 1 85 ? 7.577 -3.860 -8.697 1.00 77.38 85 HIS A C 1
ATOM 630 O O . HIS A 1 85 ? 8.498 -4.667 -8.684 1.00 77.38 85 HIS A O 1
ATOM 636 N N . ALA A 1 86 ? 7.177 -3.229 -9.797 1.00 80.88 86 ALA A N 1
ATOM 637 C CA . ALA A 1 86 ? 7.835 -3.368 -11.087 1.00 80.88 86 ALA A CA 1
ATOM 638 C C . ALA A 1 86 ? 8.392 -2.019 -11.540 1.00 80.88 86 ALA A C 1
ATOM 640 O O . ALA A 1 86 ? 7.838 -0.959 -11.228 1.00 80.88 86 ALA A O 1
ATOM 641 N N . ILE A 1 87 ? 9.472 -2.070 -12.311 1.00 84.75 87 ILE A N 1
ATOM 642 C CA . ILE A 1 87 ? 9.996 -0.910 -13.024 1.00 84.75 87 ILE A CA 1
ATOM 643 C C . ILE A 1 87 ? 9.189 -0.758 -14.314 1.00 84.75 87 ILE A C 1
ATOM 645 O O . ILE A 1 87 ? 8.995 -1.720 -15.054 1.00 84.75 87 ILE A O 1
ATOM 649 N N . ALA A 1 88 ? 8.719 0.456 -14.586 1.00 86.62 88 ALA A N 1
ATOM 650 C CA . ALA A 1 88 ? 8.005 0.784 -15.812 1.00 86.62 88 ALA A CA 1
ATOM 651 C C . ALA A 1 88 ? 8.731 1.905 -16.561 1.00 86.62 88 ALA A C 1
ATOM 653 O O . ALA A 1 88 ? 9.255 2.833 -15.943 1.00 86.62 88 ALA A O 1
ATOM 654 N N . ALA A 1 89 ? 8.725 1.828 -17.891 1.00 89.94 89 ALA A N 1
ATOM 655 C CA . ALA A 1 89 ? 9.234 2.868 -18.776 1.00 89.94 89 ALA A CA 1
ATOM 656 C C . ALA A 1 89 ? 8.090 3.502 -19.581 1.00 89.94 89 ALA A C 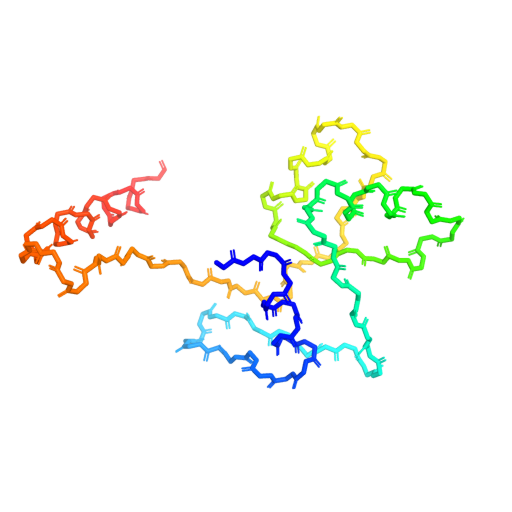1
ATOM 658 O O . ALA A 1 89 ? 7.070 2.860 -19.842 1.00 89.94 8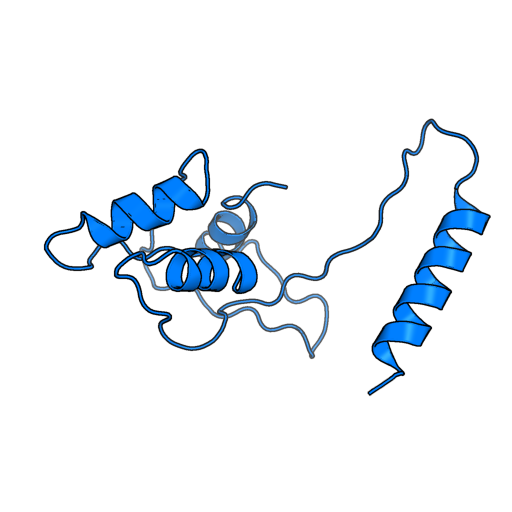9 ALA A O 1
ATOM 659 N N . ASP A 1 90 ? 8.257 4.768 -19.969 1.00 90.38 90 ASP A N 1
ATOM 660 C CA . ASP A 1 90 ? 7.284 5.458 -20.815 1.00 90.38 90 ASP A CA 1
ATOM 661 C C . ASP A 1 90 ? 7.228 4.806 -22.202 1.00 90.38 90 ASP A C 1
ATOM 663 O O . ASP A 1 90 ? 8.229 4.726 -22.914 1.00 90.38 90 ASP A O 1
ATOM 667 N N . ARG A 1 91 ? 6.027 4.386 -22.608 1.00 86.81 91 ARG A N 1
ATOM 668 C CA . ARG A 1 91 ? 5.768 3.785 -23.922 1.00 86.81 91 ARG A CA 1
ATOM 669 C C . ARG A 1 91 ? 5.977 4.752 -25.093 1.00 86.81 91 ARG A C 1
ATOM 671 O O . ARG A 1 91 ? 6.019 4.307 -26.234 1.00 86.81 91 ARG A O 1
ATOM 678 N N . HIS A 1 92 ? 6.001 6.059 -24.832 1.00 93.62 92 HIS A N 1
ATOM 679 C CA . HIS A 1 92 ? 6.190 7.099 -25.845 1.00 93.62 92 HIS A CA 1
ATOM 680 C C . HIS A 1 92 ? 7.642 7.593 -25.940 1.00 93.62 92 HIS A C 1
ATOM 682 O O . HIS A 1 92 ? 7.943 8.428 -26.794 1.00 93.62 92 HIS A O 1
ATOM 688 N N . GLY A 1 93 ? 8.531 7.098 -25.075 1.00 87.94 93 GLY A N 1
ATOM 689 C CA . GLY A 1 93 ? 9.951 7.427 -25.091 1.00 87.94 93 GLY A CA 1
ATOM 690 C C . GLY A 1 93 ? 10.762 6.604 -26.104 1.00 87.94 93 GLY A C 1
ATOM 691 O O . GLY A 1 93 ? 10.203 5.825 -26.880 1.00 87.94 93 GLY A O 1
ATOM 692 N N . PRO A 1 94 ? 12.098 6.767 -26.104 1.00 91.81 94 PRO A N 1
ATOM 693 C CA . PRO A 1 94 ? 13.010 5.852 -26.788 1.00 91.81 94 PRO A CA 1
ATOM 694 C C . PRO A 1 94 ? 12.793 4.407 -26.324 1.00 91.81 94 PRO A C 1
ATOM 696 O O . PRO A 1 94 ? 12.390 4.199 -25.181 1.00 91.81 94 PRO A O 1
ATOM 699 N N . ASP A 1 95 ? 13.101 3.431 -27.185 1.00 92.75 95 ASP A N 1
ATOM 700 C CA . ASP A 1 95 ? 13.000 2.005 -26.852 1.00 92.75 95 ASP A CA 1
ATOM 701 C C . ASP A 1 95 ? 13.747 1.700 -25.536 1.00 92.75 95 ASP A C 1
ATOM 703 O O . ASP A 1 95 ? 14.979 1.811 -25.490 1.00 92.75 95 ASP A O 1
ATOM 707 N N . PRO A 1 96 ? 13.025 1.348 -24.454 1.00 93.06 96 PRO A N 1
ATOM 708 C CA . PRO A 1 96 ? 13.625 1.160 -23.147 1.00 93.06 96 PRO A CA 1
ATOM 709 C C . PRO A 1 96 ? 14.161 -0.260 -22.952 1.00 93.06 96 PRO A C 1
ATOM 711 O O . PRO A 1 96 ? 14.655 -0.549 -21.866 1.00 93.06 96 PRO A O 1
ATOM 714 N N . THR A 1 97 ? 14.068 -1.146 -23.953 1.00 93.50 97 THR A N 1
ATOM 715 C CA . THR A 1 97 ? 14.362 -2.583 -23.813 1.00 93.50 97 THR A CA 1
ATOM 716 C C . THR A 1 97 ? 15.723 -2.831 -23.165 1.00 93.50 97 THR A C 1
ATOM 718 O O . THR A 1 97 ? 15.785 -3.435 -22.098 1.00 93.50 97 THR A O 1
ATOM 721 N N . ALA A 1 98 ? 16.800 -2.260 -23.714 1.00 92.38 98 ALA A N 1
ATOM 722 C CA . ALA A 1 98 ? 18.149 -2.459 -23.176 1.00 92.38 98 ALA A CA 1
ATOM 723 C C . ALA A 1 98 ? 18.330 -1.897 -21.750 1.00 92.38 98 ALA A C 1
ATOM 725 O O . ALA A 1 98 ? 19.090 -2.442 -20.949 1.00 92.38 98 ALA A O 1
ATOM 726 N N . LEU A 1 99 ? 17.636 -0.802 -21.416 1.00 91.62 99 LEU A N 1
ATOM 727 C CA . LEU A 1 99 ? 17.658 -0.238 -20.066 1.00 91.62 99 LEU A CA 1
ATOM 728 C C . LEU A 1 99 ? 16.926 -1.158 -19.084 1.00 91.62 99 LEU A C 1
ATOM 730 O O . LEU A 1 99 ? 17.449 -1.431 -18.008 1.00 91.62 99 LEU A O 1
ATOM 734 N N . LEU A 1 100 ? 15.734 -1.633 -19.451 1.00 92.69 100 LEU A N 1
ATOM 735 C CA . LEU A 1 100 ? 14.929 -2.517 -18.612 1.00 92.69 100 LEU A CA 1
ATOM 736 C C . LEU A 1 100 ? 15.623 -3.863 -18.394 1.00 92.69 100 LEU A C 1
ATOM 738 O O . LEU A 1 100 ? 15.702 -4.299 -17.253 1.00 92.69 100 LEU A O 1
ATOM 742 N N . GLU A 1 101 ? 16.206 -4.461 -19.436 1.00 93.00 101 GLU A N 1
ATOM 743 C CA . GLU A 1 101 ? 17.013 -5.685 -19.317 1.00 93.00 101 GLU A CA 1
ATOM 744 C C . GLU A 1 101 ? 18.192 -5.494 -18.356 1.00 93.00 101 GLU A C 1
ATOM 746 O O . GLU A 1 101 ? 18.472 -6.353 -17.518 1.00 93.00 101 GLU A O 1
ATOM 751 N N . ARG A 1 102 ? 18.880 -4.345 -18.428 1.00 92.94 102 ARG A N 1
ATOM 752 C CA . ARG A 1 102 ? 19.996 -4.069 -17.518 1.00 92.94 102 ARG A CA 1
ATOM 753 C C . ARG A 1 102 ? 19.532 -3.847 -16.080 1.00 92.94 102 ARG A C 1
ATOM 755 O O . ARG A 1 102 ? 20.223 -4.284 -15.164 1.00 92.94 102 ARG A O 1
ATOM 762 N N . LEU A 1 103 ? 18.407 -3.165 -15.876 1.00 91.12 103 LEU A N 1
ATOM 763 C CA . LEU A 1 103 ? 17.834 -2.952 -14.546 1.00 91.12 103 LEU A CA 1
ATOM 764 C C . LEU A 1 103 ? 17.360 -4.268 -13.922 1.00 91.12 103 LEU A C 1
ATOM 766 O O . LEU A 1 103 ? 17.628 -4.490 -12.748 1.00 91.12 103 LEU A O 1
ATOM 770 N N . ASP A 1 104 ? 16.733 -5.148 -14.699 1.00 89.12 104 ASP A N 1
ATOM 771 C CA . ASP A 1 104 ? 16.287 -6.468 -14.242 1.00 89.12 104 ASP A CA 1
ATOM 772 C C . ASP A 1 104 ? 17.467 -7.353 -13.807 1.00 89.12 104 ASP A C 1
ATOM 774 O O . ASP A 1 104 ? 17.451 -7.948 -12.726 1.00 89.12 104 ASP A O 1
ATOM 778 N N . ALA A 1 105 ? 18.556 -7.344 -14.587 1.00 88.50 105 ALA A N 1
ATOM 779 C CA . ALA A 1 105 ? 19.797 -8.018 -14.215 1.00 88.50 105 ALA A CA 1
ATOM 780 C C . ALA A 1 105 ? 20.387 -7.466 -12.905 1.00 88.50 105 ALA A C 1
ATOM 782 O O . ALA A 1 105 ? 20.773 -8.242 -12.036 1.00 88.50 105 ALA A O 1
ATOM 783 N N . LEU A 1 106 ? 20.417 -6.139 -12.730 1.00 90.31 106 LEU A N 1
ATOM 784 C CA . LEU A 1 106 ? 20.917 -5.509 -11.501 1.00 90.31 106 LEU A CA 1
ATOM 785 C C . LEU A 1 106 ? 20.045 -5.830 -10.280 1.00 90.31 106 LEU A C 1
ATOM 787 O O . LEU A 1 106 ? 20.579 -6.062 -9.200 1.00 90.31 106 LEU A O 1
ATOM 791 N N . VAL A 1 107 ? 18.718 -5.849 -10.434 1.00 86.50 107 VAL A N 1
ATOM 792 C CA . VAL A 1 107 ? 17.804 -6.251 -9.353 1.00 86.50 107 VAL A CA 1
ATOM 793 C C . VAL A 1 107 ? 18.061 -7.706 -8.969 1.00 86.50 107 VAL A C 1
ATOM 795 O O . VAL A 1 107 ? 18.232 -7.992 -7.789 1.00 86.50 107 VAL A O 1
ATOM 798 N N . SER A 1 108 ? 18.192 -8.599 -9.953 1.00 84.94 108 SER A N 1
ATOM 799 C CA . SER A 1 108 ? 18.501 -10.014 -9.713 1.00 84.94 108 SER A CA 1
ATOM 800 C C . SER A 1 108 ? 19.854 -10.214 -9.01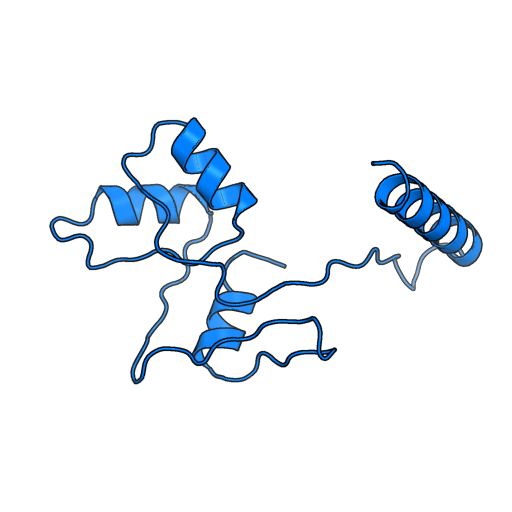8 1.00 84.94 108 SER A C 1
ATOM 802 O O . SER A 1 108 ? 19.974 -11.076 -8.148 1.00 84.94 108 SER A O 1
ATOM 804 N N . GLU A 1 109 ? 20.871 -9.423 -9.379 1.00 87.88 109 GLU A N 1
ATOM 805 C CA . GLU A 1 109 ? 22.182 -9.420 -8.715 1.00 87.88 109 GLU A CA 1
ATOM 806 C C . GLU A 1 109 ? 22.051 -9.016 -7.237 1.00 87.88 109 GLU A C 1
ATOM 808 O O . GLU A 1 109 ? 22.564 -9.723 -6.375 1.00 87.88 109 GLU A O 1
ATOM 813 N N . VAL A 1 110 ? 21.312 -7.940 -6.933 1.00 82.50 110 VAL A N 1
ATOM 814 C CA . VAL A 1 110 ? 21.079 -7.470 -5.553 1.00 82.50 110 VAL A CA 1
ATOM 815 C C . VAL A 1 110 ? 20.262 -8.470 -4.734 1.00 82.50 110 VAL A C 1
ATOM 817 O O . VAL A 1 110 ? 20.552 -8.673 -3.562 1.00 82.50 110 VAL A O 1
ATOM 820 N N . GLU A 1 111 ? 19.250 -9.109 -5.322 1.00 81.31 111 GLU A N 1
ATOM 821 C CA . GLU A 1 111 ? 18.444 -10.125 -4.630 1.00 81.31 111 GLU A CA 1
ATOM 822 C C . GLU A 1 111 ? 19.216 -11.425 -4.362 1.00 81.31 111 GLU A C 1
ATOM 824 O O . GLU A 1 111 ? 18.853 -12.186 -3.463 1.00 81.31 111 GLU A O 1
ATOM 829 N N . SER A 1 112 ? 20.270 -11.689 -5.139 1.00 75.44 112 SER A N 1
ATOM 830 C CA . SER A 1 112 ? 21.118 -12.877 -5.000 1.00 75.44 112 SER A CA 1
ATOM 831 C C . SER A 1 112 ? 22.329 -12.664 -4.081 1.00 75.44 112 SER A C 1
ATOM 833 O O . SER A 1 112 ? 23.000 -13.647 -3.756 1.00 75.44 112 SER A O 1
ATOM 835 N N . ASP A 1 113 ? 22.620 -11.422 -3.678 1.00 50.31 113 ASP A N 1
ATOM 836 C CA . ASP A 1 113 ? 23.721 -11.061 -2.775 1.00 50.31 113 ASP A CA 1
ATOM 837 C C . ASP A 1 113 ? 23.193 -10.962 -1.320 1.00 50.31 113 ASP A C 1
ATOM 839 O O . ASP A 1 113 ? 22.363 -10.093 -1.038 1.00 50.31 113 ASP A O 1
ATOM 843 N N . PRO A 1 114 ? 23.570 -11.893 -0.418 1.00 44.12 114 PRO A N 1
ATOM 844 C CA . PRO A 1 114 ? 22.966 -12.055 0.912 1.00 44.12 114 PRO A CA 1
ATOM 845 C C . PRO A 1 114 ? 23.345 -10.996 1.959 1.00 44.12 114 PRO A C 1
ATOM 847 O O . PRO A 1 114 ? 24.499 -10.509 1.959 1.00 44.12 114 PRO A O 1
#

pLDDT: mean 84.93, std 10.74, range [43.28, 94.56]

Radius of gyration: 17.56 Å; chains: 1; bounding box: 42×32×49 Å

Foldseek 3Di:
DDWPPVVVCLQVVNDDDPDPPKAAAHDDPPDDDDDDPDLVVLLVVCLPDPPSPSDDDGDPVSVVVSVVVPRPDDDDDDHNTDDDDDDDDDPPDPDCVVVRVVVVVVVVVVVPPD